Protein AF-A0A3S0CVE0-F1 (afdb_monomer)

Secondary structure (DSSP, 8-state):
-PPPPPPHHHHHHHHHHHHHHHHHHH---HHHHHHHHHHHHHHHHHHHT-SSSS--HHHHHHHHHHTS-HHHHTT-HHHHHHHHHHT-

Nearest PDB structures (foldseek):
  7dgy-assembly1_A  TM=4.551E-01  e=1.036E+00  Escherichia coli 'BL21-Gold(DE3)pLysS AG'
  7blq-assembly1_A  TM=3.840E-01  e=3.951E+00  Thermochaetoides thermophila DSM 1495
  7blp-assembly1_A  TM=3.840E-01  e=4.397E+00  Thermochaetoides thermophila DSM 1495
  2oig-assembly1_B  TM=3.373E-01  e=2.716E+00  Mus musculus
  5j1g-assembly1_A  TM=2.994E-01  e=9.813E+00  Homo sapiens

Foldseek 3Di:
DDDPDDDLLVVLLVLLVVQLVCLVVPAHDPVSLVVSLVSLLVSQVVQCPDPDDDSCSLVSLVSSLVSQDPVSCVSHVSSNVSSVVSND

Solvent-accessible surface area (backbone atoms only — not comparable to full-atom values): 5033 Å² total; per-residue (Å²): 132,82,78,78,80,76,54,65,66,59,53,41,52,52,47,51,53,50,51,45,59,48,12,71,76,73,45,64,50,72,67,58,36,51,50,47,49,54,50,48,55,47,46,19,54,55,44,48,69,46,97,79,69,71,75,42,19,65,54,47,43,53,50,52,53,71,72,50,48,81,74,46,35,74,39,31,53,67,42,50,51,51,45,55,60,72,64,107

pLDDT: mean 91.07, std 13.3, range [40.0, 98.25]

Structure (mmCIF, N/CA/C/O backbone):
data_AF-A0A3S0CVE0-F1
#
_entry.id   AF-A0A3S0CVE0-F1
#
loop_
_atom_site.group_PDB
_atom_site.id
_atom_site.type_symbol
_atom_site.label_atom_id
_atom_site.label_alt_id
_atom_site.label_comp_id
_atom_site.label_asym_id
_atom_site.label_entity_id
_atom_site.label_seq_id
_atom_site.pdbx_PDB_ins_code
_atom_site.Cartn_x
_atom_site.Cartn_y
_atom_site.Cartn_z
_atom_site.occupancy
_atom_site.B_iso_or_equiv
_atom_site.auth_seq_id
_atom_site.auth_comp_id
_atom_site.auth_asym_id
_atom_site.auth_atom_id
_atom_site.pdbx_PDB_model_num
ATOM 1 N N . MET A 1 1 ? 18.774 -26.121 -5.242 1.00 40.00 1 MET A N 1
ATOM 2 C CA . MET A 1 1 ? 17.848 -25.400 -6.141 1.00 40.00 1 MET A CA 1
ATOM 3 C C . MET A 1 1 ? 17.416 -24.131 -5.424 1.00 40.00 1 MET A C 1
ATOM 5 O O . MET A 1 1 ? 16.875 -24.242 -4.331 1.00 40.00 1 MET A O 1
ATOM 9 N N . ALA A 1 2 ? 17.759 -22.948 -5.942 1.00 44.16 2 ALA A N 1
ATOM 10 C CA . ALA A 1 2 ? 17.297 -21.686 -5.363 1.00 44.16 2 ALA A CA 1
ATOM 11 C C . ALA A 1 2 ? 15.783 -21.568 -5.596 1.00 44.16 2 ALA A C 1
ATOM 13 O O . ALA A 1 2 ? 15.317 -21.884 -6.690 1.00 44.16 2 ALA A O 1
ATOM 14 N N . LYS A 1 3 ? 15.010 -21.173 -4.575 1.00 47.84 3 LYS A N 1
ATOM 15 C CA . LYS A 1 3 ? 13.585 -20.867 -4.767 1.00 47.84 3 LYS A CA 1
ATOM 16 C C . LYS A 1 3 ? 13.468 -19.769 -5.835 1.00 47.84 3 LYS A C 1
ATOM 18 O O . LYS A 1 3 ? 14.258 -18.823 -5.767 1.00 47.84 3 LYS A O 1
ATOM 23 N N . PRO A 1 4 ? 12.526 -19.868 -6.790 1.00 54.94 4 PRO A N 1
ATOM 24 C CA . PRO A 1 4 ? 12.254 -18.754 -7.687 1.00 54.94 4 PRO A CA 1
ATOM 25 C C . PRO A 1 4 ? 11.932 -17.514 -6.844 1.00 54.94 4 PRO A C 1
ATOM 27 O O . PRO A 1 4 ? 11.242 -17.618 -5.824 1.00 54.94 4 PRO A O 1
ATOM 30 N N . LYS A 1 5 ? 12.502 -16.361 -7.220 1.00 59.31 5 LYS A N 1
ATOM 31 C CA . LYS A 1 5 ? 12.188 -15.086 -6.565 1.00 59.31 5 LYS A CA 1
ATOM 32 C C . LYS A 1 5 ? 10.675 -14.869 -6.748 1.00 59.31 5 LYS A C 1
ATOM 34 O O . LYS A 1 5 ? 10.218 -14.997 -7.883 1.00 59.31 5 LYS A O 1
ATOM 39 N N . PRO A 1 6 ? 9.901 -14.635 -5.673 1.00 63.31 6 PRO A N 1
ATOM 40 C CA . PRO A 1 6 ? 8.468 -14.410 -5.802 1.00 63.31 6 PRO A CA 1
ATOM 41 C C . PRO A 1 6 ? 8.213 -13.209 -6.712 1.00 63.31 6 PRO A C 1
ATOM 43 O O . PRO A 1 6 ? 8.963 -12.229 -6.666 1.00 63.31 6 PRO A O 1
ATOM 46 N N . ASP A 1 7 ? 7.168 -13.310 -7.528 1.00 87.25 7 ASP A N 1
ATOM 47 C CA . ASP A 1 7 ? 6.705 -12.215 -8.373 1.00 87.25 7 ASP A CA 1
ATOM 48 C C . ASP A 1 7 ? 6.378 -11.005 -7.480 1.00 87.25 7 ASP A C 1
ATOM 50 O O . ASP A 1 7 ? 5.713 -11.136 -6.447 1.00 87.25 7 ASP A O 1
ATOM 54 N N . HIS A 1 8 ? 6.865 -9.820 -7.854 1.00 92.50 8 HIS A N 1
ATOM 55 C CA . HIS A 1 8 ? 6.609 -8.584 -7.119 1.00 92.50 8 HIS A CA 1
ATOM 56 C C . HIS A 1 8 ? 5.106 -8.299 -6.979 1.00 92.50 8 HIS A C 1
ATOM 58 O O . HIS A 1 8 ? 4.685 -7.798 -5.933 1.00 92.50 8 HIS A O 1
ATOM 64 N N . PHE A 1 9 ? 4.289 -8.664 -7.972 1.00 93.44 9 PHE A N 1
ATOM 65 C CA . PHE A 1 9 ? 2.831 -8.537 -7.911 1.00 93.44 9 PHE A CA 1
ATOM 66 C C . PHE A 1 9 ? 2.210 -9.510 -6.901 1.00 93.44 9 PHE A C 1
ATOM 68 O O . PHE A 1 9 ? 1.393 -9.101 -6.072 1.00 93.44 9 PHE A O 1
ATOM 75 N N . GLU A 1 10 ? 2.640 -10.772 -6.897 1.00 94.81 10 GLU A N 1
ATOM 76 C CA . GLU A 1 10 ? 2.172 -11.781 -5.938 1.00 94.81 10 GLU A CA 1
ATOM 77 C C . GLU A 1 10 ? 2.562 -11.405 -4.500 1.00 94.81 10 GLU A C 1
ATOM 79 O O . GLU A 1 10 ? 1.725 -11.401 -3.593 1.00 94.81 10 GLU A O 1
ATOM 84 N N . ALA A 1 11 ? 3.818 -10.997 -4.296 1.00 95.88 11 ALA A N 1
ATOM 85 C CA . ALA A 1 11 ? 4.311 -10.541 -3.001 1.00 95.88 11 ALA A CA 1
ATOM 86 C C . ALA A 1 11 ? 3.536 -9.313 -2.496 1.00 95.88 11 ALA A C 1
ATOM 88 O O . ALA A 1 11 ? 3.208 -9.225 -1.312 1.00 95.88 11 ALA A O 1
ATOM 89 N N . THR A 1 12 ? 3.208 -8.382 -3.394 1.00 97.25 12 THR A N 1
ATOM 90 C CA . THR A 1 12 ? 2.417 -7.186 -3.077 1.00 97.25 12 THR A CA 1
ATOM 91 C C . THR A 1 12 ? 1.004 -7.556 -2.635 1.00 97.25 12 THR A C 1
ATOM 93 O O . THR A 1 12 ? 0.565 -7.098 -1.581 1.00 97.25 12 THR A O 1
ATOM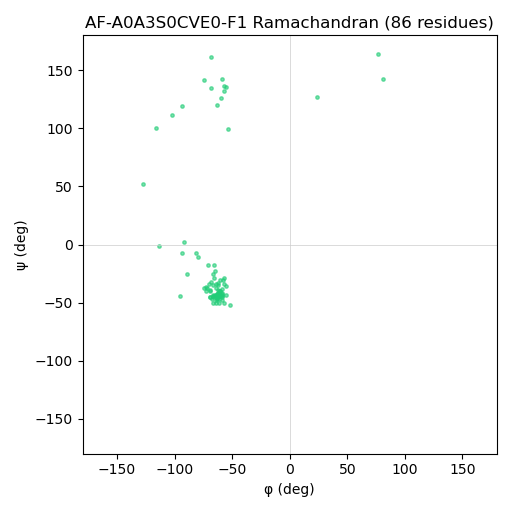 96 N N . ALA A 1 13 ? 0.315 -8.436 -3.369 1.00 97.25 13 ALA A N 1
ATOM 97 C CA . ALA A 1 13 ? -1.020 -8.904 -2.992 1.00 97.25 13 ALA A CA 1
ATOM 98 C C . ALA A 1 13 ? -1.020 -9.581 -1.612 1.00 97.25 13 ALA A C 1
ATOM 100 O O . ALA A 1 13 ? -1.866 -9.280 -0.768 1.00 97.25 13 ALA A O 1
ATOM 101 N N . ALA A 1 14 ? -0.026 -10.432 -1.339 1.00 97.31 14 ALA A N 1
ATOM 102 C CA . ALA A 1 14 ? 0.109 -11.099 -0.047 1.00 97.31 14 ALA A CA 1
ATOM 103 C C . ALA A 1 14 ? 0.348 -10.108 1.107 1.00 97.31 14 ALA A C 1
ATOM 105 O O . ALA A 1 14 ? -0.255 -10.241 2.174 1.00 97.31 14 ALA A O 1
ATOM 106 N N . LEU A 1 15 ? 1.202 -9.096 0.908 1.00 97.88 15 LEU A N 1
ATOM 107 C CA . LEU A 1 15 ? 1.455 -8.062 1.917 1.00 97.88 15 LEU A CA 1
ATOM 108 C C . LEU A 1 15 ? 0.193 -7.248 2.229 1.00 97.88 15 LEU A C 1
ATOM 110 O O . LEU A 1 15 ? -0.107 -7.032 3.405 1.00 97.88 15 LEU A O 1
ATOM 114 N N . ILE A 1 16 ? -0.555 -6.838 1.201 1.00 98.06 16 ILE A N 1
ATOM 115 C CA . ILE A 1 16 ? -1.804 -6.082 1.361 1.00 98.06 16 ILE A CA 1
ATOM 116 C C . ILE A 1 16 ? -2.858 -6.926 2.078 1.00 98.06 16 ILE A C 1
ATOM 118 O O . ILE A 1 16 ? -3.389 -6.494 3.101 1.00 98.06 16 ILE A O 1
ATOM 122 N N . SER A 1 17 ? -3.096 -8.155 1.610 1.00 98.00 17 SER A N 1
ATOM 123 C CA . SER A 1 17 ? -4.061 -9.073 2.223 1.00 98.00 17 SER A CA 1
ATOM 124 C C . SER A 1 17 ? -3.759 -9.303 3.707 1.00 98.00 17 SER A C 1
ATOM 126 O O . SER A 1 17 ? -4.663 -9.271 4.543 1.00 98.00 17 SER A O 1
ATOM 128 N N . ASN A 1 18 ? -2.486 -9.493 4.065 1.00 97.56 18 ASN A N 1
ATOM 129 C CA . ASN A 1 18 ? -2.085 -9.697 5.457 1.00 97.56 18 ASN A CA 1
ATOM 130 C C . ASN A 1 18 ? -2.239 -8.429 6.307 1.00 97.56 18 ASN A C 1
ATOM 132 O O . ASN A 1 18 ? -2.658 -8.519 7.463 1.00 97.56 18 ASN A O 1
ATOM 136 N N . ALA A 1 19 ? -1.921 -7.253 5.760 1.00 98.06 19 ALA A N 1
ATOM 137 C CA . ALA A 1 19 ? -2.096 -5.983 6.460 1.00 98.06 19 ALA A CA 1
ATOM 138 C C . ALA A 1 19 ? -3.573 -5.708 6.762 1.00 98.06 19 ALA A C 1
ATOM 140 O O . ALA A 1 19 ? -3.914 -5.416 7.908 1.00 98.06 19 ALA A O 1
ATOM 141 N N . VAL A 1 20 ? -4.444 -5.885 5.764 1.00 98.12 20 VAL A N 1
ATOM 142 C CA . VAL A 1 20 ? -5.900 -5.750 5.899 1.00 98.12 20 VAL A CA 1
ATOM 143 C C . VAL A 1 20 ? -6.445 -6.763 6.903 1.00 98.12 20 VAL A C 1
ATOM 145 O O . VAL A 1 20 ? -7.139 -6.385 7.846 1.00 98.12 20 VAL A O 1
ATOM 148 N N . GLY A 1 21 ? -6.090 -8.045 6.755 1.00 97.62 21 GLY A N 1
ATOM 149 C CA . GLY A 1 21 ? -6.536 -9.104 7.663 1.00 97.62 21 GLY A CA 1
ATOM 150 C C . GLY A 1 21 ? -6.126 -8.846 9.115 1.00 97.62 21 GLY A C 1
ATOM 151 O O . GLY A 1 21 ? -6.936 -9.003 10.026 1.00 97.62 21 GLY A O 1
ATOM 152 N N . THR A 1 22 ? -4.898 -8.370 9.333 1.00 97.12 22 THR A N 1
ATOM 153 C CA . THR A 1 22 ? -4.412 -8.002 10.671 1.00 97.12 22 THR A CA 1
ATOM 154 C C . THR A 1 22 ? -5.168 -6.796 11.225 1.00 97.12 22 THR A C 1
ATOM 156 O O . THR A 1 22 ? -5.591 -6.810 12.382 1.00 97.12 22 THR A O 1
ATOM 159 N N . ALA A 1 23 ? -5.373 -5.762 10.409 1.00 97.56 23 ALA A N 1
ATOM 160 C CA . ALA A 1 23 ? -6.029 -4.534 10.837 1.00 97.56 23 ALA A CA 1
ATOM 161 C C . ALA A 1 23 ? -7.517 -4.723 11.154 1.00 97.56 23 ALA A C 1
ATOM 163 O O . ALA A 1 23 ? -8.027 -4.099 12.080 1.00 97.56 23 ALA A O 1
ATOM 164 N N . ARG A 1 24 ? -8.202 -5.640 10.461 1.00 96.62 24 ARG A N 1
ATOM 165 C CA . ARG A 1 24 ? -9.589 -6.020 10.776 1.00 96.62 24 ARG A CA 1
ATOM 166 C C . ARG A 1 24 ? -9.747 -6.596 12.188 1.00 96.62 24 ARG A C 1
ATOM 168 O O . ARG A 1 24 ? -10.807 -6.440 12.783 1.00 96.62 24 ARG A O 1
ATOM 175 N N . VAL A 1 25 ? -8.716 -7.257 12.722 1.00 97.12 25 VAL A N 1
ATOM 176 C CA . VAL A 1 25 ? -8.760 -7.895 14.050 1.00 97.12 25 VAL A CA 1
ATOM 177 C C . VAL A 1 25 ? -8.193 -6.987 15.139 1.00 97.12 25 VAL A C 1
ATOM 179 O O . VAL A 1 25 ? -8.771 -6.882 16.217 1.00 97.12 25 VAL A O 1
ATOM 182 N N . PHE A 1 26 ? -7.061 -6.334 14.872 1.00 96.38 26 PHE A N 1
ATOM 183 C CA . PHE A 1 26 ? -6.285 -5.615 15.890 1.00 96.38 26 PHE A CA 1
ATOM 184 C C . PHE A 1 26 ? -6.260 -4.093 15.699 1.00 96.38 26 PHE A C 1
ATOM 186 O O . PHE A 1 26 ? -5.646 -3.386 16.499 1.00 96.38 26 PHE A O 1
ATOM 193 N N . GLY A 1 27 ? -6.907 -3.581 14.651 1.00 96.56 27 GLY A N 1
ATOM 194 C CA . GLY A 1 27 ? -6.743 -2.206 14.192 1.00 96.56 27 GLY A CA 1
ATOM 195 C C . GLY A 1 27 ? -5.439 -1.999 13.415 1.00 96.56 27 GLY A C 1
ATOM 196 O O . GLY A 1 27 ? -4.515 -2.818 13.447 1.00 96.56 27 GLY A O 1
ATOM 197 N N . GLU A 1 28 ? -5.358 -0.886 12.688 1.00 97.50 28 GLU A N 1
ATOM 198 C CA . GLU A 1 28 ? -4.186 -0.572 11.875 1.00 97.50 28 GLU A CA 1
ATOM 199 C C . GLU A 1 28 ? -2.925 -0.378 12.734 1.00 97.50 28 GLU A C 1
ATOM 201 O O . GLU A 1 28 ? -2.837 0.532 13.564 1.00 97.50 28 GLU A O 1
ATOM 206 N N . ASN A 1 29 ? -1.904 -1.206 12.490 1.00 97.25 29 ASN A N 1
ATOM 207 C CA . ASN A 1 29 ? -0.623 -1.111 13.180 1.00 97.25 29 ASN A CA 1
ATOM 208 C C . ASN A 1 29 ? 0.380 -0.257 12.379 1.00 97.25 29 ASN A C 1
ATOM 210 O O . ASN A 1 29 ? 0.813 -0.685 11.306 1.00 97.25 29 ASN A O 1
ATOM 214 N N . PRO A 1 30 ? 0.877 0.873 12.924 1.00 96.06 30 PRO A N 1
ATOM 215 C CA . PRO A 1 30 ? 1.792 1.766 12.209 1.00 96.06 30 PRO A CA 1
ATOM 216 C C . PRO A 1 30 ? 3.088 1.104 11.720 1.00 96.06 30 PRO A C 1
ATOM 218 O O . PRO A 1 30 ? 3.654 1.522 10.710 1.00 96.06 30 PRO A O 1
ATOM 221 N N . ARG A 1 31 ? 3.587 0.082 12.430 1.00 97.44 31 ARG A N 1
ATOM 222 C CA . ARG A 1 31 ? 4.805 -0.642 12.032 1.00 97.44 31 ARG A CA 1
ATOM 223 C C . ARG A 1 31 ? 4.551 -1.527 10.817 1.00 97.44 31 ARG A C 1
ATOM 225 O O . ARG A 1 31 ? 5.397 -1.567 9.930 1.00 97.44 31 ARG A O 1
ATOM 232 N N . ILE A 1 32 ? 3.396 -2.192 10.772 1.00 96.88 32 ILE A N 1
ATOM 233 C CA . ILE A 1 32 ? 2.985 -3.021 9.631 1.00 96.88 32 ILE A CA 1
ATOM 234 C C . ILE A 1 32 ? 2.722 -2.124 8.425 1.00 96.88 32 ILE A C 1
ATOM 236 O O . ILE A 1 32 ? 3.283 -2.375 7.365 1.00 96.88 32 ILE A O 1
ATOM 240 N N . THR A 1 33 ? 1.978 -1.029 8.607 1.00 97.50 33 THR A N 1
ATOM 241 C CA . THR A 1 33 ? 1.737 -0.031 7.557 1.00 97.50 33 THR A CA 1
ATOM 242 C C . THR A 1 33 ? 3.047 0.447 6.930 1.00 97.50 33 THR A C 1
ATOM 244 O O . THR A 1 33 ? 3.226 0.355 5.717 1.00 97.50 33 THR A O 1
ATOM 247 N N . ARG A 1 34 ? 4.013 0.883 7.755 1.00 98.00 34 ARG A N 1
ATOM 248 C CA . ARG A 1 34 ? 5.322 1.340 7.267 1.00 98.00 34 ARG A CA 1
ATOM 249 C C . ARG A 1 34 ? 6.084 0.234 6.540 1.00 98.00 34 ARG A C 1
ATOM 251 O O . ARG A 1 34 ? 6.651 0.495 5.483 1.00 98.00 34 ARG A O 1
ATOM 258 N N . LEU A 1 35 ? 6.106 -0.979 7.096 1.00 98.00 35 LEU A N 1
ATOM 259 C CA . LEU A 1 35 ? 6.783 -2.124 6.486 1.00 98.00 35 LEU A CA 1
ATOM 260 C C . LEU A 1 35 ? 6.217 -2.429 5.097 1.00 98.00 35 LEU A C 1
ATOM 262 O O . LEU A 1 35 ? 6.987 -2.594 4.152 1.00 98.00 35 LEU A O 1
ATOM 266 N N . VAL A 1 36 ? 4.892 -2.485 4.971 1.00 98.06 36 VAL A N 1
ATOM 267 C CA . VAL A 1 36 ? 4.210 -2.802 3.713 1.00 98.06 36 VAL A CA 1
ATOM 268 C C . VAL A 1 36 ? 4.440 -1.700 2.684 1.00 98.06 36 VAL A C 1
ATOM 270 O O . VAL A 1 36 ? 4.930 -2.001 1.598 1.00 98.06 36 VAL A O 1
ATOM 273 N N . ALA A 1 37 ? 4.210 -0.431 3.039 1.00 98.06 37 ALA A N 1
ATOM 274 C CA . ALA A 1 37 ? 4.435 0.695 2.131 1.00 98.06 37 ALA A CA 1
ATOM 275 C C . ALA A 1 37 ? 5.897 0.772 1.650 1.00 98.06 37 ALA A C 1
ATOM 277 O O . ALA A 1 37 ? 6.157 0.899 0.456 1.00 98.06 37 ALA A O 1
ATOM 278 N N . SER A 1 38 ? 6.871 0.610 2.556 1.00 97.94 38 SER A N 1
ATOM 279 C CA . SER A 1 38 ? 8.297 0.601 2.189 1.00 97.94 38 SER A CA 1
ATOM 280 C C . SER A 1 38 ? 8.689 -0.600 1.324 1.00 97.94 38 SER A C 1
ATOM 282 O O . SER A 1 38 ? 9.549 -0.470 0.455 1.00 97.94 38 SER A O 1
ATOM 284 N N . SER A 1 39 ? 8.084 -1.770 1.548 1.00 97.88 39 SER A N 1
ATOM 285 C CA . SER A 1 39 ? 8.356 -2.966 0.741 1.00 97.88 39 SER A CA 1
ATOM 286 C C . SER A 1 39 ? 7.818 -2.805 -0.678 1.00 97.88 39 SER A C 1
ATOM 288 O O . SER A 1 39 ? 8.543 -3.066 -1.632 1.00 97.88 39 SER A O 1
ATOM 290 N N . ILE A 1 40 ? 6.589 -2.300 -0.821 1.00 97.56 40 ILE A N 1
ATOM 291 C CA . ILE A 1 40 ? 5.968 -2.040 -2.126 1.00 97.56 40 ILE A CA 1
ATOM 292 C C . ILE A 1 40 ? 6.733 -0.951 -2.882 1.00 97.56 40 ILE A C 1
ATOM 294 O O . ILE A 1 40 ? 7.044 -1.142 -4.053 1.00 97.56 40 ILE A O 1
ATOM 298 N N . GLY A 1 41 ? 7.126 0.141 -2.215 1.00 96.88 41 GLY A N 1
ATOM 299 C CA . GLY A 1 41 ? 7.968 1.172 -2.830 1.00 96.88 41 GLY A CA 1
ATOM 300 C C . GLY A 1 41 ? 9.314 0.624 -3.320 1.00 96.88 41 GLY A C 1
ATOM 301 O O . GLY A 1 41 ? 9.770 0.970 -4.407 1.00 96.88 41 GLY A O 1
ATOM 302 N N . ARG A 1 42 ? 9.928 -0.303 -2.570 1.00 96.44 42 ARG A N 1
ATOM 303 C CA . ARG A 1 42 ? 11.151 -0.989 -3.011 1.00 96.44 42 ARG A CA 1
ATOM 304 C C . ARG A 1 42 ? 10.901 -1.895 -4.212 1.00 96.44 42 ARG A C 1
ATOM 306 O O . ARG A 1 42 ? 11.691 -1.864 -5.144 1.00 96.44 42 ARG A O 1
ATOM 313 N N . PHE A 1 43 ? 9.827 -2.681 -4.207 1.00 95.19 43 PHE A N 1
ATOM 314 C CA . PHE A 1 43 ? 9.475 -3.540 -5.340 1.00 95.19 43 PHE A CA 1
ATOM 315 C C . PHE A 1 43 ? 9.196 -2.728 -6.603 1.00 95.19 43 PHE A C 1
ATOM 317 O O . PHE A 1 43 ? 9.644 -3.112 -7.678 1.00 95.19 43 PHE A O 1
ATOM 324 N N . ALA A 1 44 ? 8.525 -1.583 -6.469 1.00 94.44 44 ALA A N 1
ATOM 325 C CA . ALA A 1 44 ? 8.298 -0.668 -7.577 1.00 94.44 44 ALA A CA 1
ATOM 326 C C . ALA A 1 44 ? 9.623 -0.147 -8.154 1.00 94.44 44 ALA A C 1
ATOM 328 O O . ALA A 1 44 ? 9.845 -0.244 -9.357 1.00 94.44 44 ALA A O 1
ATOM 329 N N . ALA A 1 45 ? 10.545 0.296 -7.293 1.00 93.69 45 ALA A N 1
ATOM 330 C CA . ALA A 1 45 ? 11.875 0.721 -7.720 1.00 93.69 45 ALA A CA 1
ATOM 331 C C . ALA A 1 45 ? 12.700 -0.427 -8.334 1.00 93.69 45 ALA A C 1
ATOM 333 O O . ALA A 1 45 ? 13.442 -0.208 -9.286 1.00 93.69 45 ALA A O 1
ATOM 334 N N . GLU A 1 46 ? 12.598 -1.654 -7.810 1.00 92.25 46 GLU A N 1
ATOM 335 C CA . GLU A 1 46 ? 13.255 -2.829 -8.399 1.00 92.25 46 GLU A CA 1
ATOM 336 C C . GLU A 1 46 ? 12.737 -3.102 -9.818 1.00 92.25 46 GLU A C 1
ATOM 338 O O . GLU A 1 46 ? 13.550 -3.359 -10.702 1.00 92.25 46 GLU A O 1
ATOM 343 N N . LEU A 1 47 ? 11.422 -2.996 -10.042 1.00 90.12 47 LEU A N 1
ATOM 344 C CA . LEU A 1 47 ? 10.797 -3.154 -11.358 1.00 90.12 47 LEU A CA 1
ATOM 345 C C . LEU A 1 47 ? 11.212 -2.052 -12.341 1.00 90.12 47 LEU A C 1
ATOM 347 O O . LEU A 1 47 ? 11.554 -2.361 -13.477 1.00 90.12 47 LEU A O 1
ATOM 351 N N . ASP A 1 48 ? 11.236 -0.787 -11.912 1.00 90.38 48 ASP A N 1
ATOM 352 C CA . ASP A 1 48 ? 11.631 0.340 -12.774 1.00 90.38 48 ASP A CA 1
ATOM 353 C C . ASP A 1 48 ? 13.103 0.278 -13.216 1.00 90.38 48 ASP A C 1
ATOM 355 O O . ASP A 1 48 ? 13.471 0.860 -14.234 1.00 90.38 48 ASP A O 1
ATOM 359 N N . ASN A 1 49 ? 13.948 -0.437 -12.469 1.00 88.38 49 ASN A N 1
ATOM 360 C CA . ASN A 1 49 ? 15.362 -0.628 -12.790 1.00 88.38 49 ASN A CA 1
ATOM 361 C C . ASN A 1 49 ? 15.639 -1.894 -13.625 1.00 88.38 49 ASN A C 1
ATOM 363 O O . ASN A 1 49 ? 16.807 -2.198 -13.889 1.00 88.38 49 ASN A O 1
ATOM 367 N N . MET A 1 50 ? 14.616 -2.663 -14.022 1.00 85.25 50 MET A N 1
ATOM 368 C CA . MET A 1 50 ? 14.827 -3.861 -14.838 1.00 85.25 50 MET A CA 1
ATOM 369 C C . MET A 1 50 ? 15.168 -3.500 -16.300 1.00 85.25 50 MET A C 1
ATOM 371 O O . MET A 1 50 ? 14.588 -2.567 -16.85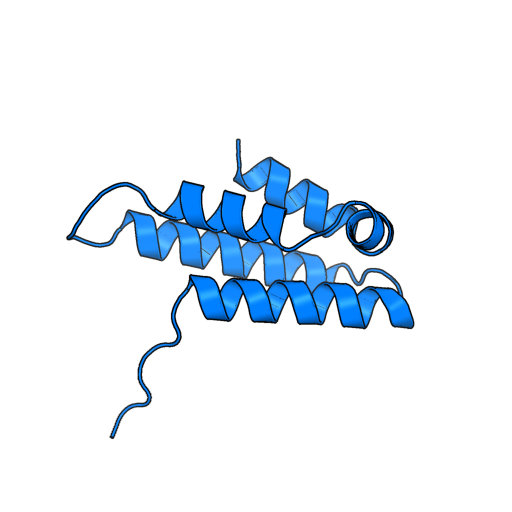2 1.00 85.25 50 MET A O 1
ATOM 375 N N . PRO A 1 51 ? 16.093 -4.229 -16.964 1.00 71.19 51 PRO A N 1
ATOM 376 C CA . PRO A 1 51 ? 16.596 -3.860 -18.297 1.00 71.19 51 PRO A CA 1
ATOM 377 C C . PRO A 1 51 ? 15.583 -4.036 -19.439 1.00 71.19 51 PRO A C 1
ATOM 379 O O . PRO A 1 51 ? 15.784 -3.500 -20.528 1.00 71.19 51 PRO A O 1
ATOM 382 N N . GLU A 1 52 ? 14.522 -4.814 -19.214 1.00 64.81 52 GLU A N 1
ATOM 383 C CA . GLU A 1 52 ? 13.550 -5.212 -20.229 1.00 64.81 52 GLU A CA 1
ATOM 384 C C . GLU A 1 52 ? 12.163 -4.636 -19.899 1.00 64.81 52 GLU A C 1
ATOM 386 O O . GLU A 1 52 ? 11.415 -5.200 -19.108 1.00 64.81 52 GLU A O 1
ATOM 391 N N . ALA A 1 53 ? 11.829 -3.539 -20.588 1.00 57.34 53 ALA A N 1
ATOM 392 C CA . ALA A 1 53 ? 10.506 -2.918 -20.731 1.00 57.34 53 ALA A CA 1
ATOM 393 C C . ALA A 1 53 ? 9.982 -2.006 -19.599 1.00 57.34 53 ALA A C 1
ATOM 395 O O . ALA A 1 53 ? 10.179 -2.252 -18.422 1.00 57.34 53 ALA A O 1
ATOM 396 N N . VAL A 1 54 ? 9.300 -0.945 -20.069 1.00 63.66 54 VAL A N 1
ATOM 397 C CA . VAL A 1 54 ? 8.331 -0.014 -19.446 1.00 63.66 54 VAL A CA 1
ATOM 398 C C . VAL A 1 54 ? 8.401 0.138 -17.918 1.00 63.66 54 VAL A C 1
ATOM 400 O O . VAL A 1 54 ? 8.202 -0.854 -17.230 1.00 63.66 54 VAL A O 1
ATOM 403 N 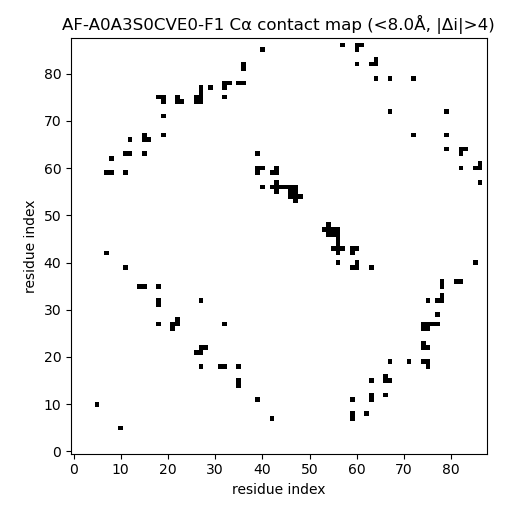N . PRO A 1 55 ? 8.513 1.369 -17.367 1.00 70.44 55 PRO A N 1
ATOM 404 C CA . PRO A 1 55 ? 8.461 1.594 -15.919 1.00 70.44 55 PRO A CA 1
ATOM 405 C C . PRO A 1 55 ? 7.197 0.977 -15.293 1.00 70.44 55 PRO A C 1
ATOM 407 O O . PRO A 1 55 ? 6.086 1.513 -15.387 1.00 70.44 55 PRO A O 1
ATOM 410 N N . ALA A 1 56 ? 7.377 -0.210 -14.710 1.00 86.94 56 ALA A N 1
ATOM 411 C CA . ALA A 1 56 ? 6.325 -1.068 -14.182 1.00 86.94 56 ALA A CA 1
ATOM 412 C C . ALA A 1 56 ? 6.092 -0.822 -12.686 1.00 86.94 56 ALA A C 1
ATOM 414 O O . ALA A 1 56 ? 5.105 -1.308 -12.129 1.00 86.94 56 ALA A O 1
ATOM 415 N N . GLY A 1 57 ? 6.931 -0.013 -12.033 1.00 91.56 57 GLY A N 1
ATOM 416 C CA . GLY A 1 57 ? 6.766 0.366 -10.637 1.00 91.56 57 GLY A CA 1
ATOM 417 C C . GLY A 1 57 ? 5.452 1.101 -10.392 1.00 91.56 57 GLY A C 1
ATOM 418 O O . GLY A 1 57 ? 4.685 0.729 -9.502 1.00 91.56 57 GLY A O 1
ATOM 419 N N . ALA A 1 58 ? 5.102 2.054 -11.260 1.00 92.81 58 ALA A N 1
ATOM 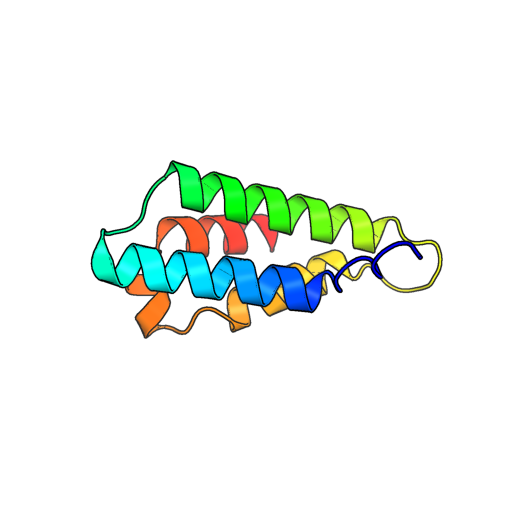420 C CA . ALA A 1 58 ? 3.808 2.735 -11.196 1.00 92.81 58 ALA A CA 1
ATOM 421 C C . ALA A 1 58 ? 2.621 1.769 -11.400 1.00 92.81 58 ALA A C 1
ATOM 423 O O . ALA A 1 58 ? 1.553 1.951 -10.811 1.00 92.81 58 ALA A O 1
ATOM 424 N N . GLN A 1 59 ? 2.788 0.725 -12.221 1.00 94.06 59 GLN A N 1
ATOM 425 C CA . GLN A 1 59 ? 1.766 -0.310 -12.400 1.00 94.06 59 GLN A CA 1
ATOM 426 C C . GLN A 1 59 ? 1.610 -1.167 -11.140 1.00 94.06 59 GLN A C 1
ATOM 428 O O . GLN A 1 59 ? 0.479 -1.467 -10.762 1.00 94.06 59 GLN A O 1
ATOM 433 N N . LEU A 1 60 ? 2.711 -1.505 -10.463 1.00 95.62 60 LEU A N 1
ATOM 434 C CA . LEU A 1 60 ? 2.681 -2.240 -9.200 1.00 95.62 60 LEU A CA 1
ATOM 435 C C . LEU A 1 60 ? 1.968 -1.450 -8.096 1.00 95.62 60 LEU A C 1
ATOM 437 O O . LEU A 1 60 ? 1.160 -2.016 -7.365 1.00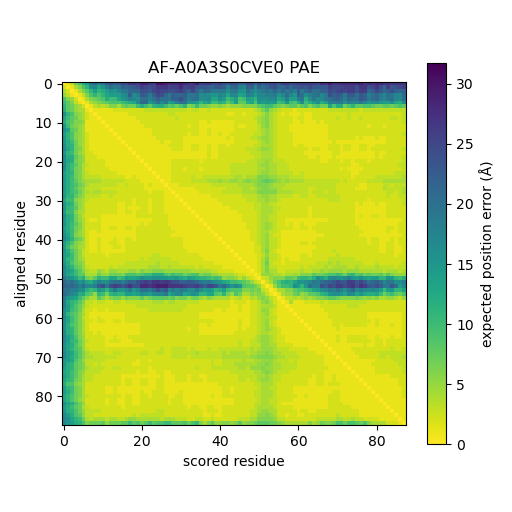 95.62 60 LEU A O 1
ATOM 441 N N . ILE A 1 61 ? 2.217 -0.143 -7.992 1.00 97.00 61 ILE A N 1
ATOM 442 C CA . ILE A 1 61 ? 1.572 0.708 -6.980 1.00 97.00 61 ILE A CA 1
ATOM 443 C C . ILE A 1 61 ? 0.065 0.819 -7.249 1.00 97.00 6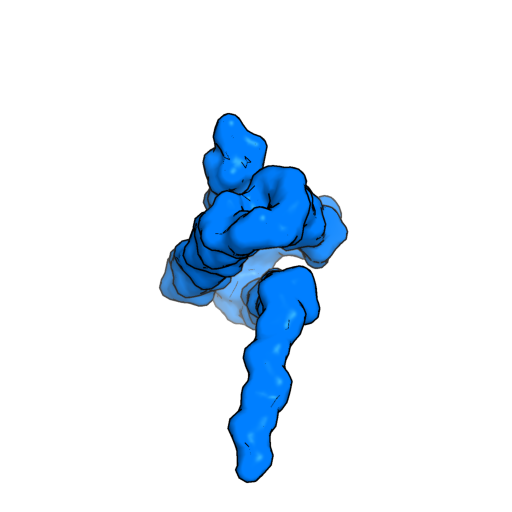1 ILE A C 1
ATOM 445 O O . ILE A 1 61 ? -0.740 0.651 -6.333 1.00 97.00 61 ILE A O 1
ATOM 449 N N . ARG A 1 62 ? -0.343 1.005 -8.514 1.00 96.06 62 ARG A N 1
ATOM 450 C CA . ARG A 1 62 ? -1.766 0.963 -8.901 1.00 96.06 62 ARG A CA 1
ATOM 451 C C . ARG A 1 62 ? -2.403 -0.393 -8.607 1.00 96.06 62 ARG A C 1
ATOM 453 O O . ARG A 1 62 ? -3.536 -0.443 -8.138 1.00 96.06 62 ARG A O 1
ATOM 460 N N . TYR A 1 63 ? -1.677 -1.480 -8.855 1.00 96.62 63 TYR A N 1
ATOM 461 C CA . TYR A 1 63 ? -2.126 -2.821 -8.499 1.00 96.62 63 TYR A CA 1
ATOM 462 C C . TYR A 1 63 ? -2.313 -2.965 -6.983 1.00 96.62 63 TYR A C 1
ATOM 464 O O . TYR A 1 63 ? -3.350 -3.461 -6.559 1.00 96.62 63 TYR A O 1
ATOM 472 N N . ALA A 1 64 ? -1.375 -2.474 -6.167 1.00 97.62 64 ALA A N 1
ATOM 473 C CA . ALA A 1 64 ? -1.483 -2.491 -4.708 1.00 97.62 64 ALA A CA 1
ATOM 474 C C . ALA A 1 64 ? -2.729 -1.746 -4.205 1.00 97.62 64 ALA A C 1
ATOM 476 O O . ALA A 1 64 ? -3.443 -2.270 -3.353 1.00 97.62 64 ALA A O 1
ATOM 477 N N . LEU A 1 65 ? -3.017 -0.563 -4.760 1.00 97.81 65 LEU A N 1
ATOM 478 C CA . LEU A 1 65 ? -4.239 0.191 -4.457 1.00 97.81 65 LEU A CA 1
ATOM 479 C C . LEU A 1 65 ? -5.497 -0.598 -4.841 1.00 97.81 65 LEU A C 1
ATOM 481 O O . LEU A 1 65 ? -6.423 -0.693 -4.044 1.00 97.81 65 LEU A O 1
ATOM 485 N N . ALA A 1 66 ? -5.505 -1.246 -6.009 1.00 97.25 66 ALA A N 1
ATOM 486 C CA . ALA A 1 66 ? -6.629 -2.071 -6.455 1.00 97.25 66 ALA A CA 1
ATOM 487 C C . ALA A 1 66 ? -6.867 -3.330 -5.594 1.00 97.25 66 ALA A C 1
ATOM 489 O O . ALA A 1 66 ? -7.947 -3.914 -5.662 1.00 97.25 66 ALA A O 1
ATOM 490 N N . GLN A 1 67 ? -5.886 -3.760 -4.790 1.00 97.62 67 GLN A N 1
ATOM 491 C CA . GLN A 1 67 ? -6.056 -4.853 -3.821 1.00 97.62 67 GLN A CA 1
ATOM 492 C C . GLN A 1 67 ? -6.760 -4.409 -2.527 1.00 97.62 67 GLN A C 1
ATOM 494 O O . GLN A 1 67 ? -7.127 -5.261 -1.719 1.00 97.62 67 GLN A O 1
ATOM 499 N N . ILE A 1 68 ? -6.948 -3.105 -2.305 1.00 97.31 68 ILE A N 1
ATOM 500 C CA . ILE A 1 68 ? -7.672 -2.568 -1.150 1.00 97.31 68 ILE A CA 1
ATOM 501 C C . ILE A 1 68 ? -9.0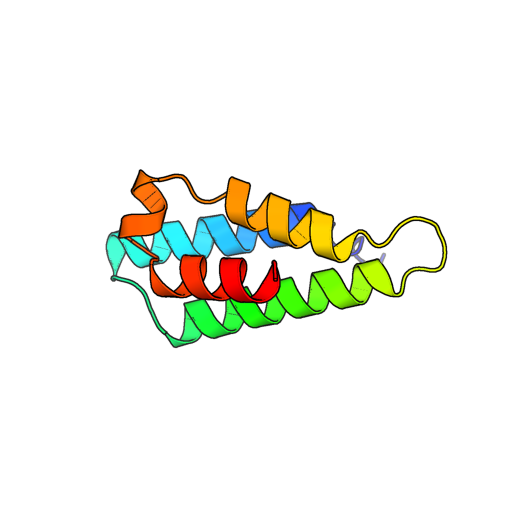67 -2.150 -1.621 1.00 97.31 68 ILE A C 1
ATOM 503 O O . ILE A 1 68 ? -9.220 -1.189 -2.368 1.00 97.31 68 ILE A O 1
ATOM 507 N N . SER A 1 69 ? -10.104 -2.868 -1.182 1.00 96.69 69 SER A N 1
ATOM 508 C CA . SER A 1 69 ? -11.487 -2.446 -1.432 1.00 96.69 69 SER A CA 1
ATOM 509 C C . SER A 1 69 ? -11.838 -1.178 -0.640 1.00 96.69 69 SER A C 1
ATOM 511 O O . SER A 1 69 ? -11.209 -0.881 0.375 1.00 96.69 69 SER A O 1
ATOM 513 N N . GLU A 1 70 ? -12.898 -0.462 -1.029 1.00 94.88 70 GLU A N 1
ATOM 514 C CA . GLU A 1 70 ? -13.386 0.706 -0.271 1.00 94.88 70 GLU A CA 1
ATOM 515 C C . GLU A 1 70 ? -13.695 0.366 1.197 1.00 94.88 70 GLU A C 1
ATOM 517 O O . GLU A 1 70 ? -13.444 1.162 2.099 1.00 94.88 70 GLU A O 1
ATOM 522 N N . GLN A 1 71 ? -14.200 -0.844 1.450 1.00 95.00 71 GLN A N 1
ATOM 523 C CA . GLN A 1 71 ? -14.480 -1.330 2.802 1.00 95.00 71 GLN A CA 1
ATOM 524 C C . GLN A 1 71 ? -13.189 -1.643 3.566 1.00 95.00 71 GLN A C 1
ATOM 526 O O . GLN A 1 71 ? -13.102 -1.372 4.761 1.00 95.00 71 GLN A O 1
ATOM 531 N N . ASP A 1 72 ? -12.176 -2.186 2.888 1.00 96.44 72 ASP A N 1
ATOM 532 C CA . ASP A 1 72 ? -10.874 -2.478 3.491 1.00 96.44 72 ASP A CA 1
ATOM 533 C C . ASP A 1 72 ? -10.085 -1.218 3.824 1.00 96.44 72 ASP A C 1
ATOM 535 O O . ASP A 1 72 ? -9.418 -1.171 4.859 1.00 96.44 72 ASP A O 1
ATOM 539 N N . ALA A 1 73 ? -10.220 -0.172 3.009 1.00 96.00 73 ALA A N 1
ATOM 540 C CA . ALA A 1 73 ? -9.596 1.122 3.251 1.00 96.00 73 ALA A CA 1
ATOM 541 C C . ALA A 1 73 ? -10.004 1.725 4.610 1.00 96.00 73 ALA A C 1
ATOM 543 O O . ALA A 1 73 ? -9.198 2.408 5.240 1.00 96.00 73 ALA A O 1
ATOM 544 N N . LEU A 1 74 ? -11.205 1.410 5.117 1.00 96.12 74 LEU A N 1
ATOM 545 C CA . LEU A 1 74 ? -11.655 1.828 6.451 1.00 96.12 74 LEU A CA 1
ATOM 546 C C . LEU A 1 74 ? -10.830 1.198 7.585 1.00 96.12 74 LEU A C 1
ATOM 548 O O . LEU A 1 74 ? -10.702 1.795 8.654 1.00 96.12 74 LEU A O 1
ATOM 552 N N . PHE A 1 75 ? -10.266 0.006 7.367 1.00 96.88 75 PHE A N 1
ATOM 553 C CA . PHE A 1 75 ? -9.438 -0.692 8.353 1.00 96.88 75 PH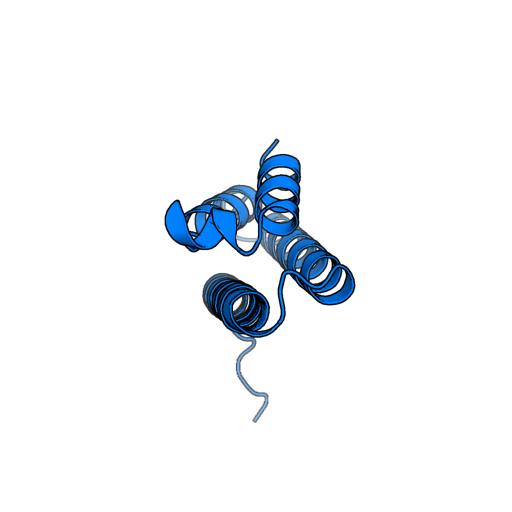E A CA 1
ATOM 554 C C . PHE A 1 75 ? -7.957 -0.331 8.248 1.00 96.88 75 PHE A C 1
ATOM 556 O O . PHE A 1 75 ? -7.246 -0.438 9.244 1.00 96.88 75 PHE A O 1
ATOM 563 N N . VAL A 1 76 ? -7.483 0.093 7.072 1.00 97.88 76 VAL A N 1
ATOM 564 C CA . VAL A 1 76 ? -6.074 0.449 6.821 1.00 97.88 76 VAL A CA 1
ATOM 565 C C . VAL A 1 76 ? -5.904 1.850 6.202 1.00 97.88 76 VAL A C 1
ATOM 567 O O . VAL A 1 76 ? -5.234 1.999 5.175 1.00 97.88 76 VAL A O 1
ATOM 570 N N . PRO A 1 77 ? -6.492 2.908 6.794 1.00 98.06 77 PRO A N 1
ATOM 571 C CA . PRO A 1 77 ? -6.531 4.229 6.170 1.00 98.06 77 PRO A CA 1
ATOM 572 C C . PRO A 1 77 ? -5.140 4.837 5.953 1.00 98.06 77 PRO A C 1
ATOM 574 O O . PRO A 1 77 ? -4.919 5.509 4.946 1.00 98.06 77 PRO A O 1
ATOM 577 N N . LYS A 1 78 ? -4.174 4.603 6.854 1.00 98.25 78 LYS A N 1
ATOM 578 C CA . LYS A 1 78 ? -2.818 5.156 6.696 1.00 98.25 78 LYS A CA 1
ATOM 579 C C . LYS A 1 78 ? -2.038 4.415 5.621 1.00 98.25 78 LYS A C 1
ATOM 581 O O . LYS A 1 78 ? -1.294 5.049 4.883 1.00 98.25 78 LYS A O 1
ATOM 586 N N . LEU A 1 79 ? -2.210 3.099 5.511 1.00 98.25 79 LEU A N 1
ATOM 587 C CA . LEU A 1 79 ? -1.615 2.316 4.433 1.00 98.25 79 LEU A CA 1
ATOM 588 C C . LEU A 1 79 ? -2.157 2.752 3.077 1.00 98.25 79 LEU A C 1
ATOM 590 O O . LEU A 1 79 ? -1.360 2.973 2.171 1.00 98.25 79 LEU A O 1
ATOM 594 N N . HIS A 1 80 ? -3.476 2.919 2.957 1.00 98.12 80 HIS A N 1
ATOM 595 C CA . HIS A 1 80 ? -4.091 3.419 1.732 1.00 98.12 80 HIS A CA 1
ATOM 596 C C . HIS A 1 80 ? -3.508 4.786 1.343 1.00 98.12 80 HIS A C 1
ATOM 598 O O . HIS A 1 80 ? -2.995 4.936 0.238 1.00 98.12 80 HIS A O 1
ATOM 604 N N . ALA A 1 81 ? -3.458 5.736 2.284 1.00 97.94 81 ALA A N 1
ATOM 605 C CA . ALA A 1 81 ? -2.863 7.053 2.053 1.00 97.94 81 ALA A CA 1
ATOM 606 C C . ALA A 1 81 ? -1.378 6.982 1.646 1.00 97.94 81 ALA A C 1
ATOM 608 O O . ALA A 1 81 ? -0.962 7.661 0.715 1.00 97.94 81 ALA A O 1
ATOM 609 N N . SER A 1 82 ? -0.570 6.130 2.288 1.00 98.06 82 SER A N 1
ATOM 610 C CA . SER A 1 82 ? 0.838 5.949 1.903 1.00 98.06 82 SER A CA 1
ATOM 611 C C . SER A 1 82 ? 1.004 5.365 0.497 1.00 98.06 82 SER A C 1
ATOM 613 O O . SER A 1 82 ? 1.958 5.706 -0.195 1.00 98.06 82 SER A O 1
ATOM 615 N N . LEU A 1 83 ? 0.100 4.488 0.052 1.00 97.62 83 LEU A N 1
ATOM 616 C CA . LEU A 1 83 ? 0.121 3.967 -1.317 1.00 97.62 83 LEU A CA 1
ATOM 617 C C . LEU A 1 83 ? -0.331 5.021 -2.334 1.00 97.62 83 LEU A C 1
ATOM 619 O O . LEU A 1 83 ? 0.250 5.097 -3.413 1.00 97.62 83 LEU A O 1
ATOM 623 N N . GLU A 1 84 ? -1.309 5.862 -1.988 1.00 97.38 84 GLU A N 1
ATOM 624 C CA . GLU A 1 84 ? -1.685 7.023 -2.803 1.00 97.38 84 GLU A CA 1
ATOM 625 C C . GLU A 1 84 ? -0.536 8.029 -2.926 1.00 97.38 84 GLU A C 1
ATOM 627 O O . GLU A 1 84 ? -0.328 8.579 -4.001 1.00 97.38 84 GLU A O 1
ATOM 632 N N . GLU A 1 85 ? 0.229 8.263 -1.855 1.00 97.12 85 GLU A N 1
ATOM 633 C CA . GLU A 1 85 ? 1.429 9.107 -1.886 1.00 97.12 85 GLU A CA 1
ATOM 634 C C . GLU A 1 85 ? 2.504 8.538 -2.813 1.00 97.12 85 GLU A C 1
ATOM 636 O O . GLU A 1 85 ? 3.102 9.294 -3.571 1.00 97.12 85 GLU A O 1
ATOM 641 N N . LEU A 1 86 ? 2.721 7.219 -2.795 1.00 94.50 86 LEU A N 1
ATOM 642 C CA . LEU A 1 86 ? 3.650 6.552 -3.712 1.00 94.50 86 LEU A CA 1
ATOM 643 C C . LEU A 1 86 ? 3.181 6.599 -5.174 1.00 94.50 86 LEU A C 1
ATOM 645 O O . LEU A 1 86 ? 4.003 6.483 -6.077 1.00 94.50 86 LEU A O 1
ATOM 649 N N . ALA A 1 87 ? 1.875 6.728 -5.415 1.00 92.31 87 ALA A N 1
ATOM 650 C CA . ALA A 1 87 ? 1.298 6.775 -6.756 1.00 92.31 87 ALA A CA 1
ATOM 651 C C . ALA A 1 87 ? 1.379 8.162 -7.423 1.00 92.31 87 ALA A C 1
AT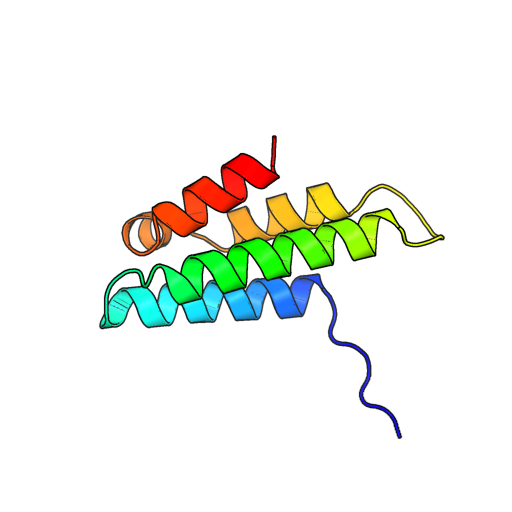OM 653 O O . ALA A 1 87 ? 0.994 8.279 -8.591 1.00 92.31 87 ALA A O 1
ATOM 654 N N . ARG A 1 88 ? 1.814 9.193 -6.687 1.00 87.94 88 ARG A N 1
ATOM 655 C CA . ARG A 1 88 ? 1.996 10.571 -7.170 1.00 87.94 88 ARG A CA 1
ATOM 656 C C . ARG A 1 88 ? 3.370 10.762 -7.796 1.00 87.94 88 ARG A C 1
ATOM 658 O O . ARG A 1 88 ? 3.415 11.466 -8.827 1.00 87.94 88 ARG A O 1
#

Sequence (88 aa):
MAKPKPDHFEATAALISNAVGTARVFGENPRITRLVASSIGRFAAELDNMPEAVPAGAQLIRYALAQISEQDALFVPKLHASLEELAR

Mean predicted aligned error: 4.43 Å

Radius of gyration: 13.23 Å; Cα contacts (8 Å, |Δi|>4): 83; chains: 1; bounding box: 32×36×37 Å